Protein AF-Q2LXK0-F1 (afdb_monomer)

Secondary structure (DSSP, 8-state):
---SEEEEE-HHHHH--SHHHHHHHHHHHHHHHHHHHHHT-EEEEESS--TTTHHHHHTSTTEEEEE--HHHHHHHHHH-HHHHHHHHHHHHHHTT--TTSHHHHHHHHHHHHHHHHHHHS--------

Sequence (129 aa):
MGADLMELQTGTYCNATEKDEIDREIQRIYDAAFRAMKTGIKLSARHGLNYKNVIPVLFARCLEEVHIGRSIFSRAVDVGLPQAVDEMLEAFVLTGWSEGSAALKGISWFENWLWQFQQSMPVLLPQRN

pLDDT: mean 83.89, std 16.58, range [39.25, 98.0]

Radius of gyration: 17.77 Å; Cα contacts (8 Å, |Δi|>4): 136; chains: 1; bounding box: 45×41×56 Å

InterPro domains:
  IPR004569 Pyridoxal phosphate (active vitamin B6) biosynthesis PdxJ [PF03740] (1-91)
  IPR004569 Pyridoxal phosphate (active vitamin B6) biosynthesis PdxJ [PTHR30456] (2-91)
  IPR013785 Aldolase-type TIM barrel [G3DSA:3.20.20.70] (1-95)
  IPR036130 Pyridoxine 5'-phosphate synthase [SSF63892] (1-92)

Solvent-accessible surface area (backbone atoms only — not comparable to full-atom values): 7424 Å² total; per-residue (Å²): 138,89,66,71,62,48,79,43,83,33,46,67,45,58,68,43,82,50,68,73,52,34,54,50,38,52,49,52,51,42,53,51,21,58,52,30,56,78,71,71,32,34,27,31,38,38,48,72,50,35,94,87,64,38,64,75,61,70,70,31,53,55,58,50,40,71,60,69,54,70,45,43,58,60,43,17,75,80,64,34,61,69,55,27,50,52,62,48,45,51,55,40,48,76,70,70,54,52,74,87,39,61,51,43,49,54,45,59,53,47,52,54,46,50,53,51,49,60,72,68,52,79,81,88,64,84,83,77,129

Foldseek 3Di:
DDAQEDEDECAQLLPDDDPVSVVVSLVVLQVVLVVCVVVNRAYEYDDNDELPRCLSNLPRHRYQYYDDDPRLVVVCVPVHNVVSVVSSVVSNVVNPNDCPGNHNVVVVVVVVVVVVVVVPDDPPDDPDD

Mean predicted aligned error: 8.4 Å

Structure (mmCIF, N/CA/C/O backbone):
data_AF-Q2LXK0-F1
#
_entry.id   AF-Q2LXK0-F1
#
loop_
_atom_site.group_PDB
_atom_site.id
_atom_site.type_symbol
_atom_site.label_atom_id
_atom_site.label_alt_id
_atom_site.label_comp_id
_atom_site.label_asym_id
_atom_site.label_entity_id
_atom_site.label_seq_id
_atom_site.pdbx_PDB_ins_code
_atom_site.Cartn_x
_atom_site.Cartn_y
_atom_site.Cartn_z
_atom_site.occupancy
_atom_site.B_iso_or_equiv
_atom_site.auth_seq_id
_atom_site.auth_comp_id
_atom_site.auth_asym_id
_atom_site.auth_atom_id
_a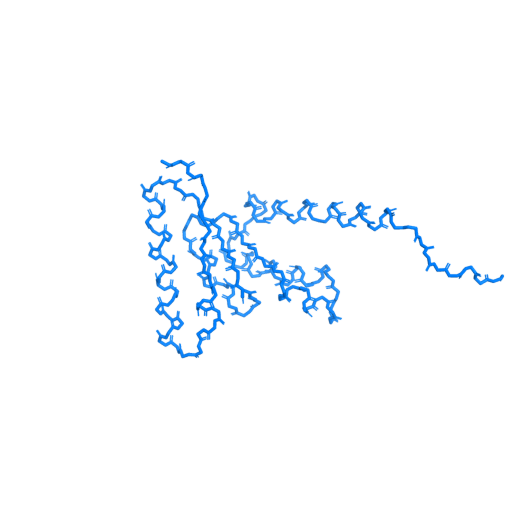tom_site.pdbx_PDB_model_num
ATOM 1 N N . MET A 1 1 ? 1.643 9.223 26.733 1.00 43.75 1 MET A N 1
ATOM 2 C CA . MET A 1 1 ? 2.382 9.224 25.453 1.00 43.75 1 MET A CA 1
ATOM 3 C C . MET A 1 1 ? 1.386 9.602 24.368 1.00 43.75 1 MET A C 1
ATOM 5 O O . MET A 1 1 ? 0.339 8.971 24.328 1.00 43.75 1 MET A O 1
ATOM 9 N N . GLY A 1 2 ? 1.649 10.663 23.599 1.00 51.78 2 GLY A N 1
ATOM 10 C CA . GLY A 1 2 ? 0.760 11.197 22.558 1.00 51.78 2 GLY A CA 1
ATOM 11 C C . GLY A 1 2 ? 1.454 11.147 21.203 1.00 51.78 2 GLY A C 1
ATOM 12 O O . GLY A 1 2 ? 2.100 12.111 20.816 1.00 51.78 2 GLY A O 1
ATOM 13 N N . ALA A 1 3 ? 1.402 9.988 20.550 1.00 62.19 3 ALA A N 1
ATOM 14 C CA . ALA A 1 3 ? 1.855 9.847 19.174 1.00 62.19 3 ALA A CA 1
ATOM 15 C C . ALA A 1 3 ? 0.639 10.000 18.259 1.00 62.19 3 ALA A C 1
ATOM 17 O O . ALA A 1 3 ? -0.325 9.246 18.395 1.00 62.19 3 ALA A O 1
ATOM 18 N N . ASP A 1 4 ? 0.695 10.963 17.344 1.00 80.38 4 ASP A N 1
ATOM 19 C CA . ASP A 1 4 ? -0.390 11.228 16.392 1.00 80.38 4 ASP A CA 1
ATOM 20 C C . ASP A 1 4 ? -0.428 10.197 15.249 1.00 80.38 4 ASP A C 1
ATOM 22 O O . ASP A 1 4 ? -1.446 10.063 14.568 1.00 80.38 4 ASP A O 1
ATOM 26 N N . LEU A 1 5 ? 0.668 9.448 15.062 1.00 85.44 5 LEU A N 1
ATOM 27 C CA . LEU A 1 5 ? 0.872 8.458 14.006 1.00 85.44 5 LEU A CA 1
ATOM 28 C C . LEU A 1 5 ? 1.621 7.226 14.547 1.00 85.44 5 LEU A C 1
ATOM 30 O O . LEU A 1 5 ? 2.616 7.364 15.261 1.00 85.44 5 LEU A O 1
ATOM 34 N N . MET A 1 6 ? 1.178 6.025 14.176 1.00 89.69 6 MET A N 1
ATOM 35 C CA . MET A 1 6 ? 1.854 4.754 14.463 1.00 89.69 6 MET A CA 1
ATOM 36 C C . MET A 1 6 ? 2.140 3.991 13.162 1.00 89.69 6 MET A C 1
ATOM 38 O O . MET A 1 6 ? 1.259 3.836 12.323 1.00 89.69 6 MET A O 1
ATOM 42 N N . GLU A 1 7 ? 3.355 3.462 13.010 1.00 91.25 7 GLU A N 1
ATOM 43 C CA . GLU A 1 7 ? 3.740 2.689 11.821 1.00 91.25 7 GLU A CA 1
ATOM 44 C C . GLU A 1 7 ? 3.434 1.189 12.001 1.00 91.25 7 GLU A C 1
ATOM 46 O O . GLU A 1 7 ? 3.855 0.547 12.967 1.00 91.25 7 GLU A O 1
ATOM 51 N N . LEU A 1 8 ? 2.697 0.618 11.050 1.00 92.00 8 LEU A N 1
ATOM 52 C CA . LEU A 1 8 ? 2.421 -0.805 10.925 1.00 92.00 8 LEU A CA 1
ATOM 53 C C . LEU A 1 8 ? 3.604 -1.516 10.263 1.00 92.00 8 LEU A C 1
ATOM 55 O O . LEU A 1 8 ? 3.975 -1.230 9.121 1.00 92.00 8 LEU A O 1
ATOM 59 N N . GLN A 1 9 ? 4.140 -2.519 10.957 1.00 92.56 9 GLN A N 1
ATOM 60 C CA . GLN A 1 9 ? 5.165 -3.400 10.410 1.00 92.56 9 GLN A CA 1
ATOM 61 C C . GLN A 1 9 ? 4.533 -4.440 9.471 1.00 92.56 9 GLN A C 1
ATOM 63 O O . GLN A 1 9 ? 3.818 -5.341 9.930 1.00 92.56 9 GLN A O 1
ATOM 68 N N . THR A 1 10 ? 4.816 -4.332 8.167 1.00 94.50 10 THR A N 1
ATOM 69 C CA . THR A 1 10 ? 4.296 -5.256 7.136 1.00 94.50 10 THR A CA 1
ATOM 70 C C . THR A 1 10 ? 5.325 -6.285 6.657 1.00 94.50 10 THR A C 1
ATOM 72 O O . THR A 1 10 ? 5.014 -7.110 5.805 1.00 94.50 10 THR A O 1
ATOM 75 N N . GLY A 1 11 ? 6.524 -6.321 7.251 1.00 93.31 11 GLY A N 1
ATOM 76 C CA . GLY A 1 11 ? 7.580 -7.267 6.870 1.00 93.31 11 GLY A CA 1
ATOM 77 C C . GLY A 1 11 ? 7.178 -8.745 6.975 1.00 93.31 11 GLY A C 1
ATOM 78 O O . GLY A 1 11 ? 7.427 -9.499 6.040 1.00 93.31 11 GLY A O 1
ATOM 79 N N . THR A 1 12 ? 6.521 -9.158 8.066 1.00 94.75 12 THR A N 1
ATOM 80 C CA . THR A 1 12 ? 6.045 -10.546 8.237 1.00 94.75 12 THR A CA 1
ATOM 81 C C . THR A 1 12 ? 5.012 -10.910 7.173 1.00 94.75 12 THR A C 1
ATOM 83 O O . THR A 1 12 ? 5.174 -11.915 6.494 1.00 94.75 12 THR A O 1
ATOM 86 N N . TYR A 1 13 ? 4.028 -10.033 6.945 1.00 97.19 13 TYR A N 1
ATOM 87 C CA . TYR A 1 13 ? 3.067 -10.159 5.846 1.00 97.19 13 TYR A CA 1
ATOM 88 C C . TYR A 1 13 ? 3.760 -10.317 4.483 1.00 97.19 13 TYR A C 1
ATOM 90 O O . TYR A 1 13 ? 3.414 -11.200 3.708 1.00 97.19 13 TYR A O 1
ATOM 98 N N . CYS A 1 14 ? 4.768 -9.492 4.193 1.00 95.88 14 CYS A N 1
ATOM 99 C CA . CYS A 1 14 ? 5.446 -9.508 2.897 1.00 95.88 14 CYS A CA 1
ATOM 100 C C . CYS A 1 14 ? 6.346 -10.732 2.680 1.00 95.88 14 CYS A C 1
ATOM 102 O O . CYS A 1 14 ? 6.665 -11.037 1.533 1.00 95.88 14 CYS A O 1
ATOM 104 N N . ASN A 1 15 ? 6.772 -11.395 3.758 1.00 95.81 15 ASN A N 1
ATOM 105 C CA . ASN A 1 15 ? 7.598 -12.601 3.710 1.00 95.81 15 ASN A CA 1
ATOM 106 C C . ASN A 1 15 ? 6.773 -13.895 3.791 1.00 95.81 15 ASN A C 1
ATOM 108 O O . ASN A 1 15 ? 7.326 -14.967 3.549 1.00 95.81 15 ASN A O 1
ATOM 112 N N . ALA A 1 16 ? 5.487 -13.805 4.140 1.00 96.31 16 ALA A N 1
ATOM 113 C CA . ALA A 1 16 ? 4.591 -14.950 4.195 1.00 96.31 16 ALA A CA 1
ATOM 114 C C . ALA A 1 16 ? 4.411 -15.553 2.794 1.00 96.31 16 ALA A C 1
ATOM 116 O O . ALA A 1 16 ? 4.223 -14.838 1.807 1.00 96.31 16 ALA A O 1
ATOM 117 N N . THR A 1 17 ? 4.477 -16.880 2.713 1.00 94.44 17 THR A N 1
ATOM 118 C CA . THR A 1 17 ? 4.381 -17.621 1.439 1.00 94.44 17 THR A CA 1
ATOM 119 C C . THR A 1 17 ? 3.151 -18.514 1.382 1.00 94.44 17 THR A C 1
ATOM 121 O O . THR A 1 17 ? 2.567 -18.690 0.314 1.00 94.44 17 THR A O 1
ATOM 124 N N . GLU A 1 18 ? 2.712 -19.016 2.535 1.00 97.19 18 GLU A N 1
ATOM 125 C CA . GLU A 1 18 ? 1.526 -19.852 2.656 1.00 97.19 18 GLU A CA 1
ATOM 126 C C . GLU A 1 18 ? 0.266 -18.999 2.805 1.00 97.19 18 GLU A C 1
ATOM 128 O O . GLU A 1 18 ? 0.237 -18.026 3.564 1.00 97.19 18 GLU A O 1
ATOM 133 N N . LYS A 1 19 ? -0.815 -19.395 2.125 1.00 96.06 19 LYS A N 1
ATOM 134 C CA . LYS A 1 19 ? -2.082 -18.646 2.122 1.00 96.06 19 LYS A CA 1
ATOM 135 C C . LYS A 1 19 ? -2.601 -18.367 3.539 1.00 96.06 19 LYS A C 1
ATOM 137 O O . LYS A 1 19 ? -2.985 -17.242 3.841 1.00 96.06 19 LYS A O 1
ATOM 142 N N . ASP A 1 20 ? -2.561 -19.363 4.418 1.00 97.50 20 ASP A N 1
ATOM 143 C CA . ASP A 1 20 ? -3.047 -19.225 5.796 1.00 97.50 20 ASP A CA 1
ATOM 144 C C . ASP A 1 20 ? -2.176 -18.284 6.644 1.00 97.50 20 ASP A C 1
ATOM 146 O O . ASP A 1 20 ? -2.634 -17.703 7.627 1.00 97.50 20 ASP A O 1
ATOM 150 N N . GLU A 1 21 ? -0.893 -18.136 6.313 1.00 97.19 21 GLU A N 1
ATOM 151 C CA . GLU A 1 21 ? -0.009 -17.164 6.958 1.00 97.19 21 GLU A CA 1
ATOM 152 C C . GLU A 1 21 ? -0.297 -15.747 6.454 1.00 97.19 21 GLU A C 1
ATOM 154 O O . GLU A 1 21 ? -0.448 -14.832 7.263 1.00 97.19 21 GLU A O 1
ATOM 159 N N . ILE A 1 22 ? -0.470 -15.592 5.139 1.00 97.62 22 ILE A N 1
ATOM 160 C CA . ILE A 1 22 ? -0.851 -14.328 4.500 1.00 97.62 22 ILE A CA 1
ATOM 161 C C . ILE A 1 22 ? -2.170 -13.809 5.088 1.00 97.62 22 ILE A C 1
ATOM 163 O O . ILE A 1 22 ? -2.226 -12.671 5.555 1.00 97.62 22 ILE A O 1
ATOM 167 N N . ASP A 1 23 ? -3.207 -14.650 5.134 1.00 97.50 23 ASP A N 1
ATOM 168 C CA . ASP A 1 23 ? -4.531 -14.276 5.643 1.00 97.50 23 ASP A CA 1
ATOM 169 C C . ASP A 1 23 ? -4.473 -13.868 7.127 1.00 97.50 23 ASP A C 1
ATOM 171 O O . ASP A 1 23 ? -5.090 -12.879 7.535 1.00 97.50 23 ASP A O 1
ATOM 175 N N . ARG A 1 24 ? -3.680 -14.579 7.943 1.00 98.00 24 ARG A N 1
ATOM 176 C CA . ARG A 1 24 ? -3.470 -14.230 9.359 1.00 98.00 24 ARG A CA 1
ATOM 177 C C . ARG A 1 24 ? -2.774 -12.885 9.528 1.00 98.00 24 ARG A C 1
ATOM 179 O O . ARG A 1 24 ? -3.175 -12.098 10.386 1.00 98.00 24 ARG A O 1
ATOM 186 N N . GLU A 1 25 ? -1.759 -12.600 8.723 1.00 97.94 25 GLU A N 1
ATOM 187 C CA . GLU A 1 25 ? -1.035 -11.332 8.803 1.00 97.94 25 GLU A CA 1
ATOM 188 C C . GLU A 1 25 ? -1.867 -10.144 8.304 1.00 97.94 25 GLU A C 1
ATOM 190 O O . GLU A 1 25 ? -1.825 -9.073 8.915 1.00 97.94 25 GLU A O 1
ATOM 195 N N . ILE A 1 26 ? -2.687 -10.334 7.264 1.00 97.62 26 ILE A N 1
ATOM 196 C CA . ILE A 1 26 ? -3.676 -9.333 6.837 1.00 97.62 26 ILE A CA 1
ATOM 197 C C . ILE A 1 26 ? -4.662 -9.057 7.977 1.00 97.62 26 ILE A C 1
ATOM 199 O O . ILE A 1 26 ? -4.895 -7.897 8.324 1.00 97.62 26 ILE A O 1
ATOM 203 N N . GLN A 1 27 ? -5.191 -10.103 8.620 1.00 97.81 27 GLN A N 1
ATOM 204 C CA . GLN A 1 27 ? -6.109 -9.925 9.743 1.00 97.81 27 GLN A CA 1
ATOM 205 C C . GLN A 1 27 ? -5.440 -9.185 10.910 1.00 97.81 27 GLN A C 1
ATOM 207 O O . GLN A 1 27 ? -6.038 -8.277 11.484 1.00 97.81 27 GLN A O 1
ATOM 212 N N . ARG A 1 28 ? -4.172 -9.488 11.221 1.00 97.31 28 ARG A N 1
ATOM 213 C CA . ARG A 1 28 ? -3.394 -8.765 12.242 1.00 97.31 28 ARG A CA 1
ATOM 214 C C . ARG A 1 28 ? -3.276 -7.272 11.921 1.00 97.31 28 ARG A C 1
ATOM 216 O O . ARG A 1 28 ? -3.403 -6.441 12.823 1.00 97.31 28 ARG A O 1
ATOM 223 N N . ILE A 1 29 ? -3.027 -6.928 10.657 1.00 96.62 29 ILE A N 1
ATOM 224 C CA . ILE A 1 29 ? -2.975 -5.540 10.175 1.00 96.62 29 ILE A CA 1
ATOM 225 C C . ILE A 1 29 ? -4.333 -4.852 10.373 1.00 96.62 29 ILE A C 1
ATOM 227 O O . ILE A 1 29 ? -4.390 -3.746 10.916 1.00 96.62 29 ILE A O 1
ATOM 231 N N . TYR A 1 30 ? -5.433 -5.511 10.007 1.00 96.94 30 TYR A N 1
ATOM 232 C CA . TYR A 1 30 ? -6.782 -4.964 10.170 1.00 96.94 30 TYR A CA 1
ATOM 233 C C . TYR A 1 30 ? -7.204 -4.820 11.632 1.00 96.94 30 TYR A C 1
ATOM 235 O O . TYR A 1 30 ? -7.818 -3.817 11.999 1.00 96.94 30 TYR A O 1
ATOM 243 N N . ASP A 1 31 ? -6.823 -5.757 12.494 1.00 95.50 31 ASP A N 1
ATOM 244 C CA . ASP A 1 31 ? -7.080 -5.671 13.930 1.00 95.50 31 ASP A CA 1
ATOM 245 C C . ASP A 1 31 ? -6.319 -4.499 14.562 1.00 95.50 31 ASP A C 1
ATOM 247 O O . ASP A 1 31 ? -6.862 -3.788 15.414 1.00 95.50 31 ASP A O 1
ATOM 251 N N . ALA A 1 32 ? -5.074 -4.261 14.136 1.00 93.44 32 ALA A N 1
ATOM 252 C CA . ALA A 1 32 ? -4.298 -3.098 14.561 1.00 93.44 32 ALA A CA 1
ATOM 253 C C . ALA A 1 32 ? -4.960 -1.787 14.104 1.00 93.44 32 ALA A C 1
ATOM 255 O O . ALA A 1 32 ? -5.153 -0.882 14.919 1.00 93.44 32 ALA A O 1
ATOM 256 N N . ALA A 1 33 ? -5.400 -1.727 12.845 1.00 93.62 33 ALA A N 1
ATOM 257 C CA . ALA A 1 33 ? -6.167 -0.612 12.291 1.00 93.62 33 ALA A CA 1
ATOM 258 C C . ALA A 1 33 ? -7.456 -0.320 13.063 1.00 93.62 33 ALA A C 1
ATOM 260 O O . ALA A 1 33 ? -7.741 0.822 13.432 1.00 93.62 33 ALA A O 1
ATOM 261 N N . PHE A 1 34 ? -8.215 -1.362 13.389 1.00 93.62 34 PHE A N 1
ATOM 262 C CA . PHE A 1 34 ? -9.443 -1.224 14.159 1.00 93.62 34 PHE A CA 1
ATOM 263 C C . PHE A 1 34 ? -9.194 -0.711 15.584 1.00 93.62 34 PHE A C 1
ATOM 265 O O . PHE A 1 34 ? -9.990 0.065 16.116 1.00 93.62 34 PHE A O 1
ATOM 272 N N . ARG A 1 35 ? -8.085 -1.112 16.216 1.00 92.25 35 ARG A N 1
ATOM 273 C CA . ARG A 1 35 ? -7.698 -0.601 17.539 1.00 92.25 35 ARG A CA 1
ATOM 274 C C . ARG A 1 35 ? -7.292 0.872 17.478 1.00 92.25 35 ARG A C 1
ATOM 276 O O . ARG A 1 35 ? -7.756 1.636 18.319 1.00 92.25 35 ARG A O 1
ATOM 283 N N . ALA A 1 36 ? -6.506 1.269 16.476 1.00 91.12 36 ALA A N 1
ATOM 284 C CA . ALA A 1 36 ? -6.069 2.655 16.288 1.00 91.12 36 ALA A CA 1
ATOM 285 C C . ALA A 1 36 ? -7.246 3.618 16.061 1.00 91.12 36 ALA A C 1
ATOM 287 O O . ALA A 1 36 ? -7.280 4.715 16.618 1.00 91.12 36 ALA A O 1
ATOM 288 N N . MET A 1 37 ? -8.279 3.163 15.344 1.00 88.94 37 MET A N 1
ATOM 289 C CA . MET A 1 37 ? -9.519 3.921 15.163 1.00 88.94 37 MET A CA 1
ATOM 290 C C . MET A 1 37 ? -10.171 4.318 16.493 1.00 88.94 37 MET A C 1
ATOM 292 O O . MET A 1 37 ? -10.647 5.441 16.635 1.00 88.94 37 MET A O 1
ATOM 296 N N . LYS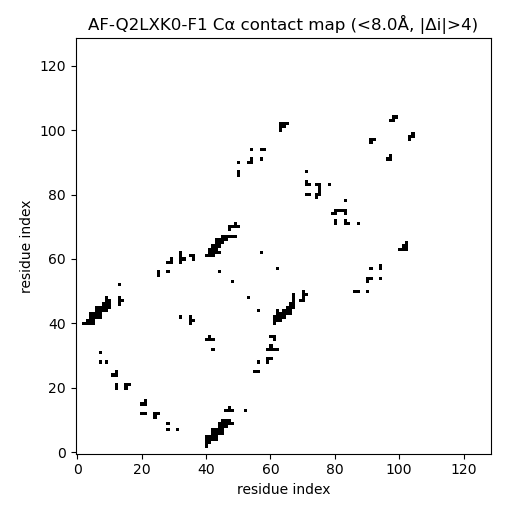 A 1 38 ? -10.182 3.419 17.485 1.00 88.38 38 LYS A N 1
ATOM 297 C CA . LYS A 1 38 ? -10.795 3.688 18.797 1.00 88.38 38 LYS A CA 1
ATOM 298 C C . LYS A 1 38 ? -10.023 4.717 19.617 1.00 88.38 38 LYS A C 1
ATOM 300 O O . LYS A 1 38 ? -10.59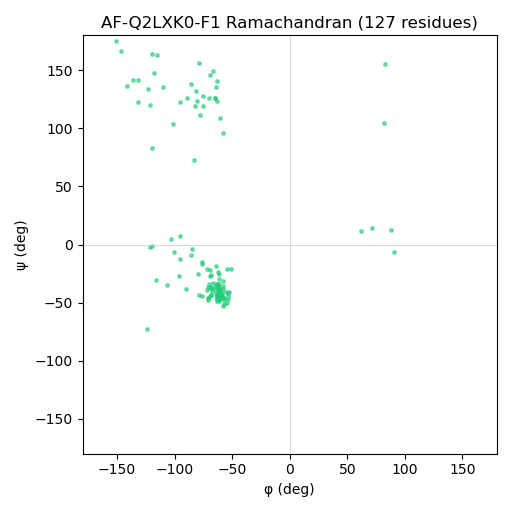3 5.308 20.528 1.00 88.38 38 LYS A O 1
ATOM 305 N N . THR A 1 39 ? -8.741 4.906 19.321 1.00 88.06 39 THR A N 1
ATOM 306 C CA . THR A 1 39 ? -7.868 5.846 20.030 1.00 88.06 39 THR A CA 1
ATOM 307 C C . THR A 1 39 ? -7.668 7.153 19.268 1.00 88.06 39 THR A C 1
ATOM 309 O O . THR A 1 39 ? -7.047 8.062 19.806 1.00 88.06 39 THR A O 1
ATOM 312 N N . GLY A 1 40 ? -8.164 7.253 18.028 1.00 86.88 40 GLY A N 1
ATOM 313 C CA . GLY A 1 40 ? -7.930 8.399 17.146 1.00 86.88 40 GLY A CA 1
ATOM 314 C C . GLY A 1 40 ? -6.497 8.490 16.610 1.00 86.88 40 GLY A C 1
ATOM 315 O O . GLY A 1 40 ? -6.112 9.535 16.095 1.00 86.88 40 GLY A O 1
ATOM 316 N N . ILE A 1 41 ? -5.708 7.417 16.733 1.00 90.69 41 ILE A N 1
ATOM 317 C CA . ILE A 1 41 ? -4.326 7.378 16.242 1.00 90.69 41 ILE A CA 1
ATOM 318 C C . ILE A 1 41 ? -4.355 7.086 14.743 1.00 90.69 41 ILE A C 1
ATOM 320 O O . ILE A 1 41 ? -5.034 6.157 14.298 1.00 90.69 41 ILE A O 1
ATOM 324 N N . LYS A 1 42 ? -3.603 7.867 13.967 1.00 90.19 42 LYS A N 1
ATOM 325 C CA . LYS A 1 42 ? -3.406 7.612 12.539 1.00 90.19 42 LYS A CA 1
ATOM 326 C C . LYS A 1 42 ? -2.384 6.505 12.338 1.00 90.19 42 LYS A C 1
ATOM 328 O O . LYS A 1 42 ? -1.511 6.295 13.181 1.00 90.19 42 LYS A O 1
ATOM 333 N N . LEU A 1 43 ? -2.447 5.829 11.200 1.00 92.62 43 LEU A N 1
ATOM 334 C CA . LEU A 1 43 ? -1.511 4.768 10.863 1.00 92.62 43 LEU A CA 1
ATOM 335 C C . LEU A 1 43 ? -0.706 5.085 9.614 1.00 92.62 43 LEU A C 1
ATOM 337 O O . LEU A 1 43 ? -1.205 5.690 8.669 1.00 92.62 43 LEU A O 1
ATOM 341 N N . SER A 1 44 ? 0.529 4.606 9.598 1.00 93.69 44 SER A N 1
ATOM 342 C CA . SER A 1 44 ? 1.321 4.450 8.383 1.00 93.69 44 SER A CA 1
ATOM 343 C C . SER A 1 44 ? 1.696 2.981 8.180 1.00 93.69 44 SER A C 1
ATOM 345 O O . SER A 1 44 ? 1.576 2.181 9.105 1.00 93.69 44 SER A O 1
ATOM 347 N N . ALA A 1 45 ? 2.124 2.585 6.982 1.00 93.88 45 ALA A N 1
ATOM 348 C CA . ALA A 1 45 ? 2.600 1.228 6.700 1.00 93.88 45 ALA A CA 1
ATOM 349 C C . ALA A 1 45 ? 3.933 1.245 5.947 1.00 93.88 45 ALA A C 1
ATOM 351 O O . ALA A 1 45 ? 4.148 2.063 5.053 1.00 93.88 45 ALA A O 1
ATOM 352 N N . ARG A 1 46 ? 4.831 0.314 6.285 1.00 91.81 46 ARG A N 1
ATOM 353 C CA . ARG A 1 46 ? 6.170 0.197 5.683 1.00 91.81 46 ARG A CA 1
ATOM 354 C C . ARG A 1 46 ? 6.613 -1.268 5.614 1.00 91.81 46 ARG A C 1
ATOM 356 O O . ARG A 1 46 ? 6.068 -2.122 6.308 1.00 91.81 46 ARG A O 1
ATOM 363 N N . HIS A 1 47 ? 7.674 -1.501 4.839 1.00 89.62 47 HIS A N 1
ATOM 364 C CA . HIS A 1 47 ? 8.518 -2.703 4.763 1.00 89.62 47 HIS A CA 1
ATOM 365 C C . HIS A 1 47 ? 7.973 -3.838 3.894 1.00 89.62 47 HIS A C 1
ATOM 367 O O . HIS A 1 47 ? 7.148 -4.626 4.325 1.00 89.62 47 HIS A O 1
ATOM 373 N N . GLY A 1 48 ? 8.553 -3.989 2.698 1.00 91.56 48 GLY A N 1
ATOM 374 C CA . GLY A 1 48 ? 8.348 -5.161 1.834 1.00 91.56 48 GLY A CA 1
ATOM 375 C C . GLY A 1 48 ? 7.187 -5.049 0.841 1.00 91.56 48 GLY A C 1
ATOM 376 O O . GLY A 1 48 ? 7.058 -5.910 -0.032 1.00 91.56 48 GLY A O 1
ATOM 377 N N . LEU A 1 49 ? 6.391 -3.978 0.925 1.00 96.62 49 LEU A N 1
ATOM 378 C CA . LEU A 1 49 ? 5.279 -3.740 0.007 1.00 96.62 49 LEU A CA 1
ATOM 379 C C . LEU A 1 49 ? 5.761 -3.548 -1.436 1.00 96.62 49 LEU A C 1
ATOM 381 O O . LEU A 1 49 ? 6.797 -2.933 -1.713 1.00 96.62 49 LEU A O 1
ATOM 385 N N . ASN A 1 50 ? 4.997 -4.102 -2.365 1.00 96.75 50 ASN A N 1
ATOM 386 C CA . ASN A 1 50 ? 5.250 -4.093 -3.794 1.00 96.75 50 ASN A CA 1
ATOM 387 C C . ASN A 1 50 ? 3.928 -4.147 -4.575 1.00 96.75 50 ASN A C 1
ATOM 389 O O . ASN A 1 50 ? 2.853 -4.323 -4.004 1.00 96.75 50 ASN A O 1
ATOM 393 N N . TYR A 1 51 ? 4.032 -4.044 -5.899 1.00 96.06 51 TYR A N 1
ATOM 394 C CA . TYR A 1 51 ? 2.904 -4.001 -6.835 1.00 96.06 51 TYR A CA 1
ATOM 395 C C . TYR A 1 51 ? 1.921 -5.179 -6.717 1.00 96.06 51 TYR A C 1
ATOM 397 O O . TYR A 1 51 ? 0.781 -5.061 -7.146 1.00 96.06 51 TYR A O 1
ATOM 405 N N . LYS A 1 52 ? 2.331 -6.319 -6.144 1.00 95.62 52 LYS A N 1
ATOM 406 C CA . LYS A 1 52 ? 1.490 -7.519 -6.018 1.00 95.62 52 LYS A CA 1
ATOM 407 C C . LYS A 1 52 ? 0.794 -7.641 -4.666 1.00 95.62 52 LYS A C 1
ATOM 409 O O . LYS A 1 52 ? -0.239 -8.293 -4.584 1.00 95.62 52 LYS A O 1
ATOM 414 N N . ASN A 1 53 ? 1.364 -7.070 -3.606 1.00 96.38 53 ASN A N 1
ATOM 415 C CA . ASN A 1 53 ? 0.903 -7.302 -2.233 1.00 96.38 53 ASN A CA 1
ATOM 416 C C . ASN A 1 53 ? 0.439 -6.030 -1.508 1.00 96.38 53 ASN A C 1
ATOM 418 O O . ASN A 1 53 ? 0.006 -6.117 -0.361 1.00 96.38 53 ASN A O 1
ATOM 422 N N . VAL A 1 54 ? 0.511 -4.859 -2.146 1.00 96.50 54 VAL A N 1
ATOM 423 C CA . VAL A 1 54 ? 0.116 -3.592 -1.516 1.00 96.50 54 VAL A CA 1
ATOM 424 C C . VAL A 1 54 ? -1.396 -3.499 -1.286 1.00 96.50 54 VAL A C 1
ATOM 426 O O . VAL A 1 54 ? -1.820 -3.014 -0.242 1.00 96.50 54 VAL A O 1
ATOM 429 N N . ILE A 1 55 ? -2.207 -4.028 -2.209 1.00 96.06 55 ILE A N 1
ATOM 430 C CA . ILE A 1 55 ? -3.665 -3.826 -2.243 1.00 96.06 55 ILE A CA 1
ATOM 431 C C . ILE A 1 55 ? -4.364 -4.197 -0.922 1.00 96.06 55 ILE A C 1
ATOM 433 O O . ILE A 1 55 ? -5.095 -3.353 -0.405 1.00 96.06 55 ILE A O 1
ATOM 437 N N . PRO A 1 56 ? -4.141 -5.379 -0.308 1.00 96.19 56 PRO A N 1
ATOM 438 C CA . PRO A 1 56 ? -4.789 -5.710 0.963 1.00 96.19 56 PRO A CA 1
ATOM 439 C C . PRO A 1 56 ? -4.491 -4.705 2.079 1.00 96.19 56 PRO A C 1
ATOM 441 O O . PRO A 1 56 ? -5.370 -4.398 2.883 1.00 96.19 56 PRO A O 1
ATOM 444 N N . VAL A 1 57 ? -3.279 -4.148 2.119 1.00 96.19 57 VAL A N 1
ATOM 445 C CA . VAL A 1 57 ? -2.872 -3.189 3.156 1.00 96.19 57 VAL A CA 1
ATOM 446 C C . VAL A 1 57 ? -3.593 -1.852 2.990 1.00 96.19 57 VAL A C 1
ATOM 448 O O . VAL A 1 57 ? -3.963 -1.244 3.990 1.00 96.19 57 VAL A O 1
ATOM 451 N N . LEU A 1 58 ? -3.877 -1.430 1.754 1.00 94.88 58 LEU A N 1
ATOM 452 C CA . LEU A 1 58 ? -4.571 -0.168 1.460 1.00 94.88 58 LEU A CA 1
ATOM 453 C C . LEU A 1 58 ? -6.011 -0.111 1.986 1.00 94.88 58 LEU A C 1
ATOM 455 O O . LEU A 1 58 ? -6.552 0.981 2.149 1.00 94.88 58 LEU A O 1
ATOM 459 N N . PHE A 1 59 ? -6.615 -1.262 2.291 1.00 94.69 59 PHE A N 1
ATOM 460 C CA . PHE A 1 59 ? -7.941 -1.347 2.912 1.00 94.69 59 PHE A CA 1
ATOM 461 C C . PHE A 1 59 ? -7.920 -1.228 4.446 1.00 94.69 59 PHE A C 1
ATOM 463 O O . PHE A 1 59 ? -8.980 -1.205 5.079 1.00 94.69 59 PHE A O 1
ATOM 470 N N . ALA A 1 60 ? -6.741 -1.146 5.073 1.00 93.38 60 ALA A N 1
ATOM 471 C CA . ALA A 1 60 ? -6.635 -0.939 6.512 1.00 93.38 60 ALA A CA 1
ATOM 472 C C . ALA A 1 60 ? -7.194 0.442 6.904 1.00 93.38 60 ALA A C 1
ATOM 474 O O . ALA A 1 60 ? -6.788 1.480 6.383 1.00 93.38 60 ALA A O 1
ATOM 475 N N . ARG A 1 61 ? -8.141 0.472 7.848 1.00 87.81 61 ARG A N 1
ATOM 476 C CA . ARG A 1 61 ? -8.779 1.724 8.292 1.00 87.81 61 ARG A CA 1
ATOM 477 C C . ARG A 1 61 ? -7.772 2.627 9.019 1.00 87.81 61 ARG A C 1
ATOM 479 O O . ARG A 1 61 ? -6.876 2.134 9.694 1.00 87.81 61 ARG A O 1
ATOM 486 N N . CYS A 1 62 ? -7.960 3.945 8.925 1.00 88.88 62 CYS A N 1
ATOM 487 C CA . CYS A 1 62 ? -7.075 4.955 9.531 1.00 88.88 62 CYS A CA 1
ATOM 488 C C . CYS A 1 62 ? -5.625 4.941 9.008 1.00 88.88 62 CYS A C 1
ATOM 490 O O . CYS A 1 62 ? -4.769 5.593 9.604 1.00 88.88 62 CYS A O 1
ATOM 492 N N . LEU A 1 63 ? -5.345 4.216 7.920 1.00 91.94 63 LEU A N 1
ATOM 493 C CA . LEU A 1 63 ? -4.073 4.280 7.214 1.00 91.94 63 LEU A CA 1
ATOM 494 C C . LEU A 1 63 ? -4.016 5.576 6.397 1.00 91.94 63 LEU A C 1
ATOM 496 O O . LEU A 1 63 ? -4.849 5.799 5.526 1.00 91.94 63 LEU A O 1
ATOM 500 N N . GLU A 1 64 ? -3.042 6.426 6.695 1.00 90.00 64 GLU A N 1
ATOM 501 C CA . GLU A 1 64 ? -2.857 7.742 6.072 1.00 90.00 64 GLU A CA 1
ATOM 502 C C . GLU A 1 64 ? -1.673 7.749 5.100 1.00 90.00 64 GLU A C 1
ATOM 504 O O . GLU A 1 64 ? -1.712 8.416 4.067 1.00 90.00 64 GLU A O 1
ATOM 509 N N . GLU A 1 65 ? -0.619 6.992 5.416 1.00 90.12 65 GLU A N 1
ATOM 510 C CA . GLU A 1 65 ? 0.647 7.014 4.681 1.00 90.12 65 GLU A CA 1
ATOM 511 C C . GLU A 1 65 ? 1.178 5.600 4.433 1.00 90.12 65 GLU A C 1
ATOM 513 O O . GLU A 1 65 ? 1.116 4.725 5.298 1.00 90.12 65 GLU A O 1
ATOM 518 N N . VAL A 1 66 ? 1.754 5.369 3.253 1.00 92.00 66 VAL A N 1
ATOM 519 C CA . VAL A 1 66 ? 2.387 4.093 2.905 1.00 92.00 66 VAL A CA 1
ATOM 520 C C . VAL A 1 66 ? 3.762 4.358 2.309 1.00 92.00 66 VAL A C 1
ATOM 522 O O . VAL A 1 66 ? 3.908 5.066 1.318 1.00 92.00 66 VAL A O 1
ATOM 525 N N . HIS A 1 67 ? 4.788 3.773 2.917 1.00 92.19 67 HIS A N 1
ATOM 526 C CA . HIS A 1 67 ? 6.183 3.978 2.556 1.00 92.19 67 HIS A CA 1
ATOM 527 C C . HIS A 1 67 ? 6.706 2.808 1.718 1.00 92.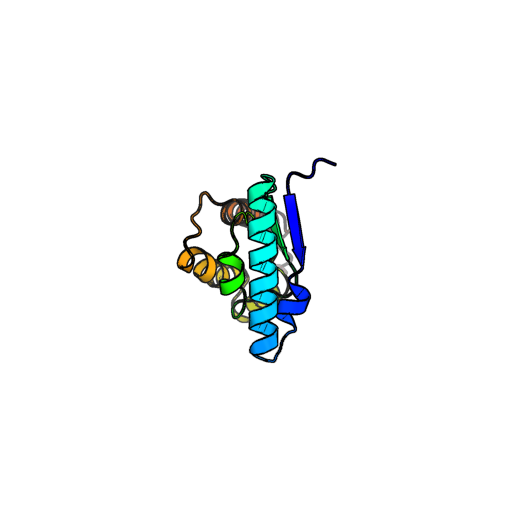19 67 HIS A C 1
ATOM 529 O O . HIS A 1 67 ? 7.031 1.736 2.242 1.00 92.19 67 HIS A O 1
ATOM 535 N N . ILE A 1 68 ? 6.831 3.036 0.408 1.00 93.94 68 ILE A N 1
ATOM 536 C CA . ILE A 1 68 ? 7.272 2.044 -0.577 1.00 93.94 68 ILE A CA 1
ATOM 537 C C . ILE A 1 68 ? 8.521 2.568 -1.289 1.00 93.94 68 ILE A C 1
ATOM 539 O O . ILE A 1 68 ? 8.490 3.624 -1.904 1.00 93.94 68 ILE A O 1
ATOM 543 N N . GLY A 1 69 ? 9.636 1.840 -1.186 1.00 91.56 69 GLY A N 1
ATOM 544 C CA . GLY A 1 69 ? 10.919 2.261 -1.766 1.00 91.56 69 GLY A CA 1
ATOM 545 C C . GLY A 1 69 ? 11.500 1.224 -2.718 1.00 91.56 69 GLY A C 1
ATOM 546 O O . GLY A 1 69 ? 11.499 1.408 -3.930 1.00 91.56 69 GLY A O 1
ATOM 547 N N . ARG A 1 70 ? 11.997 0.109 -2.166 1.00 94.31 70 ARG A N 1
ATOM 548 C CA . ARG A 1 70 ? 12.766 -0.901 -2.917 1.00 94.31 70 ARG A CA 1
ATOM 549 C C . ARG A 1 70 ? 12.047 -1.419 -4.166 1.00 94.31 70 ARG A C 1
ATOM 551 O O . ARG A 1 70 ? 12.693 -1.595 -5.189 1.00 94.31 70 ARG A O 1
ATOM 558 N N . SER A 1 71 ? 10.746 -1.679 -4.082 1.00 96.12 71 SER A N 1
ATOM 559 C CA . SER A 1 71 ? 9.962 -2.198 -5.207 1.00 96.12 71 SER A CA 1
ATOM 560 C C . SER A 1 71 ? 9.819 -1.170 -6.330 1.00 96.12 71 SER A C 1
ATOM 562 O O . SER A 1 71 ? 10.050 -1.529 -7.480 1.00 96.12 71 SER A O 1
ATOM 564 N N . ILE A 1 72 ? 9.548 0.098 -6.002 1.00 96.06 72 ILE A N 1
ATOM 565 C CA . ILE A 1 72 ? 9.488 1.191 -6.986 1.00 96.06 72 ILE A CA 1
ATOM 566 C C . ILE A 1 72 ? 10.851 1.392 -7.647 1.00 96.06 72 ILE A C 1
ATOM 568 O O . ILE A 1 72 ? 10.939 1.393 -8.869 1.00 96.06 72 ILE A O 1
ATOM 572 N N . PHE A 1 73 ? 11.933 1.480 -6.867 1.00 95.69 73 PHE A N 1
ATOM 573 C CA . PHE A 1 73 ? 13.280 1.620 -7.431 1.00 95.69 73 PHE A CA 1
ATOM 574 C C . PHE A 1 73 ? 13.676 0.433 -8.310 1.00 95.69 73 PHE A C 1
ATOM 576 O O . PHE A 1 73 ? 14.260 0.634 -9.368 1.00 95.69 73 PHE A O 1
ATOM 583 N N . SER A 1 74 ? 13.340 -0.794 -7.903 1.00 97.06 74 SER A N 1
ATOM 584 C CA . SER A 1 74 ? 13.596 -1.981 -8.720 1.00 97.06 74 SER A CA 1
ATOM 585 C C . SER A 1 74 ? 12.836 -1.926 -10.043 1.00 97.06 74 SER A C 1
ATOM 587 O O . SER A 1 74 ? 13.411 -2.257 -11.070 1.00 97.06 74 SER A O 1
ATOM 589 N N . ARG A 1 75 ? 11.568 -1.497 -10.032 1.00 96.62 75 ARG A N 1
ATOM 590 C CA . ARG A 1 75 ? 10.752 -1.356 -11.244 1.00 96.62 75 ARG A CA 1
ATOM 591 C C . ARG A 1 75 ? 11.263 -0.231 -12.144 1.00 96.62 75 ARG A C 1
ATOM 593 O O . ARG A 1 75 ? 11.292 -0.385 -13.360 1.00 96.62 75 ARG A O 1
ATOM 600 N N . ALA A 1 76 ? 11.733 0.862 -11.551 1.00 96.56 76 ALA A N 1
ATOM 601 C CA . ALA A 1 76 ? 12.263 2.016 -12.267 1.00 96.56 76 ALA A CA 1
ATOM 602 C C . ALA A 1 76 ? 13.504 1.701 -13.117 1.00 96.56 76 ALA A C 1
ATOM 604 O O . ALA A 1 76 ? 13.763 2.418 -14.078 1.00 96.56 76 ALA A O 1
ATOM 605 N N . VAL A 1 77 ? 14.255 0.640 -12.799 1.00 97.31 77 VAL A N 1
ATOM 606 C CA . VAL A 1 77 ? 15.373 0.177 -13.639 1.00 97.31 77 VAL A CA 1
ATOM 607 C C . VAL A 1 77 ? 14.883 -0.281 -15.017 1.00 97.31 77 VAL A C 1
ATOM 609 O O . VAL A 1 77 ? 15.578 -0.058 -16.004 1.00 97.31 77 VAL A O 1
ATOM 612 N N . ASP A 1 78 ? 13.682 -0.860 -15.091 1.00 96.75 78 ASP A N 1
ATOM 613 C CA . ASP A 1 78 ? 13.128 -1.407 -16.332 1.00 96.75 78 ASP A CA 1
ATOM 614 C C . ASP A 1 78 ? 12.311 -0.376 -17.123 1.00 96.75 78 ASP A C 1
ATOM 616 O O . ASP A 1 78 ? 12.352 -0.367 -18.351 1.00 96.75 78 ASP A O 1
ATOM 620 N N . VAL A 1 79 ? 11.545 0.476 -16.429 1.00 96.19 79 VAL A N 1
ATOM 621 C CA . VAL A 1 79 ? 10.544 1.367 -17.059 1.00 96.19 79 VAL A CA 1
ATOM 622 C C . VAL A 1 79 ? 10.767 2.861 -16.804 1.00 96.19 79 VAL A C 1
ATOM 624 O O . VAL A 1 79 ? 10.036 3.702 -17.316 1.00 96.19 79 VAL A O 1
ATOM 627 N N . GLY A 1 80 ? 11.786 3.216 -16.021 1.00 93.00 80 GLY A N 1
ATOM 628 C CA . GLY A 1 80 ? 11.989 4.579 -15.536 1.00 93.00 80 GLY A CA 1
ATOM 629 C C . GLY A 1 80 ? 11.156 4.902 -14.291 1.00 93.00 80 GLY A C 1
ATOM 630 O O . GLY A 1 80 ? 10.124 4.294 -14.011 1.00 93.00 80 GLY A O 1
ATOM 631 N N . LEU A 1 81 ? 11.631 5.873 -13.506 1.00 91.81 81 LEU A N 1
ATOM 632 C CA . LEU A 1 81 ? 11.016 6.240 -12.226 1.00 91.81 81 LEU A CA 1
ATOM 633 C C . LEU A 1 81 ? 9.580 6.786 -12.349 1.00 91.81 81 LEU A C 1
ATOM 635 O O . LEU A 1 81 ? 8.759 6.344 -11.549 1.00 91.81 81 LEU A O 1
ATOM 639 N N . PRO A 1 82 ? 9.240 7.666 -13.317 1.00 90.12 82 PRO A N 1
ATOM 640 C CA . PRO A 1 82 ? 7.870 8.168 -13.454 1.00 90.12 82 PRO A CA 1
ATOM 641 C C . PRO A 1 82 ? 6.856 7.037 -13.662 1.00 90.12 82 PRO A C 1
ATOM 643 O O . PRO A 1 82 ? 5.954 6.871 -12.851 1.00 90.12 82 PRO A O 1
ATOM 646 N N . GLN A 1 83 ? 7.093 6.163 -14.648 1.00 92.38 83 GLN A N 1
ATOM 647 C CA . GLN A 1 83 ? 6.197 5.038 -14.923 1.00 92.38 83 GLN A CA 1
ATOM 648 C C . GLN A 1 83 ? 6.112 4.061 -13.738 1.00 92.38 83 GLN A C 1
ATOM 650 O O . GLN A 1 83 ? 5.038 3.555 -13.429 1.00 92.38 83 GLN A O 1
ATOM 655 N N . ALA A 1 84 ? 7.222 3.800 -13.039 1.00 95.50 84 ALA A N 1
ATOM 656 C CA . ALA A 1 84 ? 7.201 2.941 -11.857 1.00 95.50 84 ALA A CA 1
ATOM 657 C C . ALA A 1 84 ? 6.319 3.511 -10.729 1.00 95.50 84 ALA A C 1
ATOM 659 O O . ALA A 1 84 ? 5.670 2.744 -10.013 1.00 95.50 84 ALA A O 1
ATOM 660 N N . VAL A 1 85 ? 6.303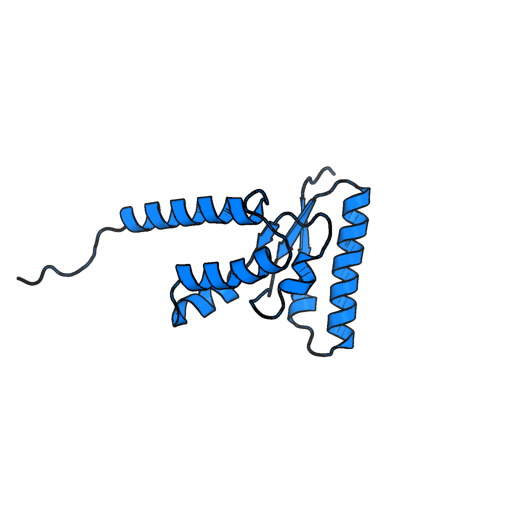 4.834 -10.552 1.00 92.69 85 VAL A N 1
ATOM 661 C CA . VAL A 1 85 ? 5.428 5.509 -9.584 1.00 92.69 85 VAL A CA 1
ATOM 662 C C . VAL A 1 85 ? 3.974 5.461 -10.054 1.00 92.69 85 VAL A C 1
ATOM 664 O O . VAL A 1 85 ? 3.123 5.060 -9.262 1.00 92.69 85 VAL A O 1
ATOM 667 N N . ASP A 1 86 ? 3.702 5.764 -11.326 1.00 91.75 86 ASP A N 1
ATOM 668 C CA . ASP A 1 86 ? 2.351 5.725 -11.906 1.00 91.75 86 ASP A CA 1
ATOM 669 C C . ASP A 1 86 ? 1.703 4.342 -11.751 1.00 91.75 86 ASP A C 1
ATOM 671 O O . ASP A 1 86 ? 0.597 4.223 -11.228 1.00 91.75 86 ASP A O 1
ATOM 675 N N . GLU A 1 87 ? 2.426 3.271 -12.087 1.00 94.62 87 GLU A N 1
ATOM 676 C CA . GLU A 1 87 ? 1.940 1.893 -11.927 1.00 94.62 87 GLU A CA 1
ATOM 677 C C . GLU A 1 87 ? 1.632 1.543 -10.458 1.00 94.62 87 GLU A C 1
ATOM 679 O O . GLU A 1 87 ? 0.719 0.769 -10.168 1.00 94.62 87 GLU A O 1
ATOM 684 N N . MET A 1 88 ? 2.390 2.089 -9.498 1.00 94.75 88 MET A N 1
ATOM 685 C CA . MET A 1 88 ? 2.094 1.885 -8.076 1.00 94.75 88 MET A CA 1
ATOM 686 C C . MET A 1 88 ? 0.839 2.663 -7.688 1.00 94.75 88 MET A C 1
ATOM 688 O O . MET A 1 88 ? 0.014 2.163 -6.925 1.00 94.75 88 MET A O 1
ATOM 692 N N . LEU A 1 89 ? 0.679 3.872 -8.221 1.00 91.69 89 LEU A N 1
ATOM 693 C CA . LEU A 1 89 ? -0.467 4.724 -7.951 1.00 91.69 89 LEU A CA 1
ATOM 694 C C . LEU A 1 89 ? -1.779 4.183 -8.484 1.00 91.69 89 LEU A C 1
ATOM 696 O O . LEU A 1 89 ? -2.802 4.350 -7.821 1.00 91.69 89 LEU A O 1
ATOM 700 N N . GLU A 1 90 ? -1.762 3.479 -9.609 1.00 91.62 90 GLU A N 1
ATOM 701 C CA . GLU A 1 90 ? -2.941 2.773 -10.103 1.00 91.62 90 GLU A CA 1
ATOM 702 C C . GLU A 1 90 ? -3.532 1.851 -9.023 1.00 91.62 90 GLU A C 1
ATOM 704 O O . GLU A 1 90 ? -4.744 1.856 -8.809 1.00 91.62 90 GLU A O 1
ATOM 709 N N . ALA A 1 91 ? -2.698 1.142 -8.250 1.00 91.94 91 ALA A N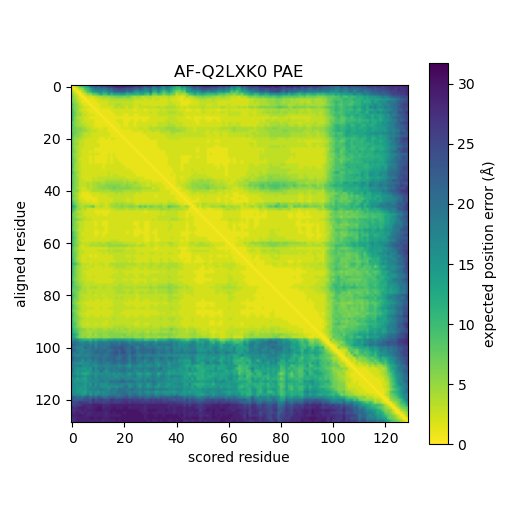 1
ATOM 710 C CA . ALA A 1 91 ? -3.174 0.307 -7.143 1.00 91.94 91 ALA A CA 1
ATOM 711 C C . ALA A 1 91 ? -3.863 1.123 -6.028 1.00 91.94 91 ALA A C 1
ATOM 713 O O . ALA A 1 91 ? -4.833 0.662 -5.422 1.00 91.94 91 ALA A O 1
ATOM 714 N N . PHE A 1 92 ? -3.402 2.348 -5.767 1.00 91.44 92 PHE A N 1
ATOM 715 C CA . PHE A 1 92 ? -4.014 3.253 -4.789 1.00 91.44 92 PHE A CA 1
ATOM 716 C C . PHE A 1 92 ? -5.357 3.779 -5.297 1.00 91.44 92 PHE A C 1
ATOM 718 O O . PHE A 1 92 ? -6.369 3.678 -4.602 1.00 91.44 92 PHE A O 1
ATOM 725 N N . VAL A 1 93 ? -5.401 4.253 -6.540 1.00 89.44 93 VAL A N 1
ATOM 726 C CA . VAL A 1 93 ? -6.632 4.751 -7.165 1.00 89.44 93 VAL A CA 1
ATOM 727 C C . VAL A 1 93 ? -7.701 3.655 -7.231 1.00 89.44 93 VAL A C 1
ATOM 729 O O . VAL A 1 93 ? -8.850 3.894 -6.857 1.00 89.44 93 VAL A O 1
ATOM 732 N N . LEU A 1 94 ? -7.329 2.425 -7.606 1.00 89.12 94 LEU A N 1
ATOM 733 C CA . LEU A 1 94 ? -8.244 1.275 -7.660 1.00 89.12 94 LEU A CA 1
ATOM 734 C C . LEU A 1 94 ? -8.854 0.909 -6.299 1.00 89.12 94 LEU A C 1
ATOM 736 O O . LEU A 1 94 ? -9.938 0.330 -6.247 1.00 89.12 94 LEU A O 1
ATOM 740 N N . THR A 1 95 ? -8.181 1.248 -5.199 1.00 87.69 95 THR A N 1
ATOM 741 C CA . THR A 1 95 ? -8.668 1.003 -3.832 1.00 87.69 95 THR A CA 1
ATOM 742 C C . THR A 1 95 ? -9.392 2.209 -3.225 1.00 87.69 95 THR A C 1
ATOM 744 O O . THR A 1 95 ? -9.778 2.173 -2.058 1.00 87.69 95 THR A O 1
ATOM 747 N N . GLY A 1 96 ? -9.639 3.259 -4.017 1.00 86.38 96 GLY A N 1
ATOM 748 C CA . GLY A 1 96 ? -10.412 4.436 -3.616 1.00 86.38 96 GLY A CA 1
ATOM 749 C C . GLY A 1 96 ? -9.596 5.548 -2.953 1.00 86.38 96 GLY A C 1
ATOM 750 O O . GLY A 1 96 ? -10.185 6.473 -2.390 1.00 86.38 96 GLY A O 1
ATOM 751 N N . TRP A 1 97 ? -8.262 5.495 -3.019 1.00 85.94 97 TRP A N 1
ATOM 752 C CA . TRP A 1 97 ? -7.415 6.608 -2.593 1.00 85.94 97 TRP A CA 1
ATOM 753 C C . TRP A 1 97 ? -7.467 7.725 -3.646 1.00 85.94 97 TRP A C 1
ATOM 755 O O . TRP A 1 97 ? -7.258 7.483 -4.832 1.00 85.94 97 TRP A O 1
ATOM 765 N N . SER A 1 98 ? -7.757 8.957 -3.221 1.00 69.94 98 SER A N 1
ATOM 766 C CA . SER A 1 98 ? -7.851 10.140 -4.094 1.00 69.94 98 SER A CA 1
ATOM 767 C C . SER A 1 98 ? -6.778 11.178 -3.763 1.00 69.94 98 SER A C 1
ATOM 769 O O . SER A 1 98 ? -6.198 11.134 -2.676 1.00 69.94 98 SER A O 1
ATOM 771 N N . GLU A 1 99 ? -6.515 12.127 -4.673 1.00 54.47 99 GLU A N 1
ATOM 772 C CA . GLU A 1 99 ? -5.458 13.161 -4.570 1.00 54.47 99 GLU A CA 1
ATOM 773 C C . GLU A 1 99 ? -5.457 13.959 -3.249 1.00 54.47 99 GLU A C 1
ATOM 775 O O . GLU A 1 99 ? -4.434 14.511 -2.848 1.00 54.47 99 GLU A O 1
ATOM 780 N N . GLY A 1 100 ? -6.580 13.988 -2.521 1.00 51.28 100 GLY A N 1
ATOM 781 C CA . GLY A 1 100 ? -6.681 14.609 -1.196 1.00 51.28 100 GLY A CA 1
ATOM 782 C C . GLY A 1 100 ? -6.062 13.805 -0.041 1.00 51.28 100 GLY A C 1
ATOM 783 O O . GLY A 1 100 ? -5.845 14.374 1.034 1.00 51.28 100 GLY A O 1
ATOM 784 N N . SER A 1 101 ? -5.774 12.516 -0.247 1.00 58.06 101 SER A N 1
ATOM 785 C CA . SER A 1 101 ? -5.117 11.629 0.723 1.00 58.06 101 SER A CA 1
ATOM 786 C C . SER A 1 101 ? -3.649 12.021 0.938 1.00 58.06 101 SER A C 1
ATOM 788 O O . SER A 1 101 ? -2.976 12.499 0.021 1.00 58.06 101 SER A O 1
ATOM 790 N N . ALA A 1 102 ? -3.128 11.845 2.157 1.00 55.00 102 ALA A N 1
ATOM 791 C CA . ALA A 1 102 ? -1.751 12.230 2.487 1.00 55.00 102 ALA A CA 1
ATOM 792 C C . ALA A 1 102 ? -0.707 11.529 1.590 1.00 55.00 102 ALA A C 1
ATOM 794 O O . ALA A 1 102 ? 0.295 12.145 1.226 1.00 55.00 102 ALA A O 1
ATOM 795 N N . ALA A 1 103 ? -0.993 10.300 1.139 1.00 54.78 103 ALA A N 1
ATOM 796 C CA . ALA A 1 103 ? -0.148 9.559 0.202 1.00 54.78 103 ALA A CA 1
ATOM 797 C C . ALA A 1 103 ? 0.063 10.275 -1.146 1.00 54.78 103 ALA A C 1
ATOM 799 O O . ALA A 1 103 ? 1.194 10.343 -1.623 1.00 54.78 103 ALA A O 1
ATOM 800 N N . LEU A 1 104 ? -0.984 10.860 -1.742 1.00 56.78 104 LEU A N 1
ATOM 801 C CA . LEU A 1 104 ? -0.87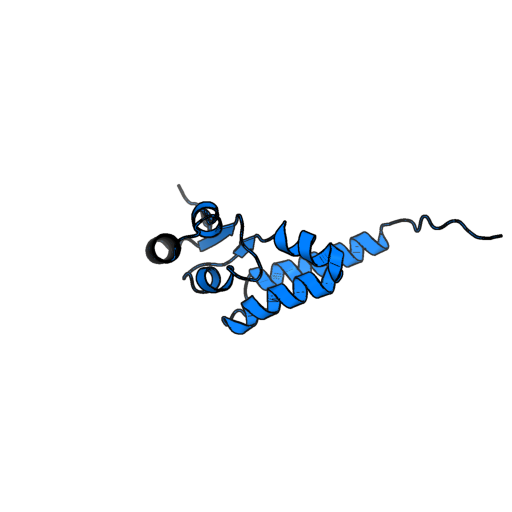3 11.535 -3.045 1.00 56.78 104 LEU A CA 1
ATOM 802 C C . LEU A 1 104 ? -0.283 12.951 -2.935 1.00 56.78 104 LEU A C 1
ATOM 804 O O . LEU A 1 104 ? 0.417 13.405 -3.841 1.00 56.78 104 LEU A O 1
ATOM 808 N N . LYS A 1 105 ? -0.426 13.611 -1.776 1.00 57.44 105 LYS A N 1
ATOM 809 C CA . LYS A 1 105 ? 0.299 14.863 -1.478 1.00 57.44 105 LYS A CA 1
ATOM 810 C C . LYS A 1 105 ? 1.815 14.667 -1.433 1.00 57.44 105 LYS A C 1
ATOM 812 O O . LYS A 1 105 ? 2.556 15.541 -1.884 1.00 57.44 105 LYS A O 1
ATOM 817 N N . GLY A 1 106 ? 2.276 13.523 -0.921 1.00 58.56 106 GLY A N 1
ATOM 818 C CA . GLY A 1 106 ? 3.698 13.168 -0.907 1.00 58.56 106 GLY A CA 1
ATOM 819 C C . GLY A 1 106 ? 4.305 13.060 -2.308 1.00 58.56 106 GLY A C 1
ATOM 820 O O . GLY A 1 106 ? 5.477 13.382 -2.496 1.00 58.56 106 GLY A O 1
ATOM 821 N N . ILE A 1 107 ? 3.502 12.683 -3.305 1.00 62.84 107 ILE A N 1
ATOM 822 C CA . ILE A 1 107 ? 3.959 12.517 -4.688 1.00 62.84 107 ILE A CA 1
ATOM 823 C C . ILE A 1 107 ? 4.090 13.854 -5.394 1.00 62.84 107 ILE A C 1
ATOM 825 O O . ILE A 1 107 ? 5.134 14.097 -5.980 1.00 62.84 107 ILE A O 1
ATOM 829 N N . SER A 1 108 ? 3.135 14.773 -5.236 1.00 59.88 108 SER A N 1
ATOM 830 C CA . SER A 1 108 ? 3.294 16.139 -5.759 1.00 59.88 108 SER A CA 1
ATOM 831 C C . SER A 1 108 ? 4.543 16.831 -5.187 1.00 59.88 108 SER A C 1
ATOM 833 O O . SER A 1 108 ? 5.270 17.522 -5.903 1.00 59.88 108 SER A O 1
ATOM 835 N N . TRP A 1 109 ? 4.850 16.610 -3.902 1.00 65.44 109 TRP A N 1
ATOM 836 C CA . TRP A 1 109 ? 6.112 17.063 -3.310 1.00 65.44 109 TRP A CA 1
ATOM 837 C C . TRP A 1 109 ? 7.330 16.385 -3.952 1.00 65.44 109 TRP A C 1
ATOM 839 O O . TRP A 1 109 ? 8.298 17.067 -4.283 1.00 65.44 109 TRP A O 1
ATOM 849 N N . PHE A 1 110 ? 7.288 15.065 -4.143 1.00 64.50 110 PHE A N 1
ATOM 850 C CA . PHE A 1 110 ? 8.397 14.299 -4.708 1.00 64.50 110 PHE A CA 1
ATOM 851 C C . PHE A 1 110 ? 8.652 14.627 -6.179 1.00 64.50 110 PHE A C 1
ATOM 853 O O . PHE A 1 110 ? 9.803 14.769 -6.565 1.00 64.50 110 PHE A O 1
ATOM 860 N N . GLU A 1 111 ? 7.613 14.810 -6.987 1.00 65.00 111 GLU A N 1
ATOM 861 C CA . GLU A 1 111 ? 7.713 15.270 -8.373 1.00 65.00 111 GLU A CA 1
ATOM 862 C C . GLU A 1 111 ? 8.305 16.675 -8.443 1.00 65.00 111 GLU A C 1
ATOM 864 O O . GLU A 1 111 ? 9.241 16.912 -9.205 1.00 65.00 111 GLU A O 1
ATOM 869 N N . ASN A 1 112 ? 7.845 17.592 -7.585 1.00 70.62 112 ASN A N 1
ATOM 870 C CA . ASN A 1 112 ? 8.438 18.924 -7.469 1.00 70.62 112 ASN A CA 1
ATOM 871 C C . ASN A 1 112 ? 9.904 18.869 -7.022 1.00 70.62 112 ASN A C 1
ATOM 873 O O . ASN A 1 112 ? 10.720 19.666 -7.489 1.00 70.62 112 ASN A O 1
ATOM 877 N N . TRP A 1 113 ? 10.253 17.948 -6.122 1.00 77.00 113 TRP A N 1
ATOM 878 C CA . TRP A 1 113 ? 11.626 17.730 -5.683 1.00 77.00 113 TRP A CA 1
ATOM 879 C C . TRP A 1 113 ? 12.485 17.113 -6.789 1.00 77.00 113 TRP A C 1
ATOM 881 O O . TRP A 1 113 ? 13.583 17.602 -7.026 1.00 77.00 113 TRP A O 1
ATOM 891 N N . LEU A 1 114 ? 11.995 16.097 -7.504 1.00 65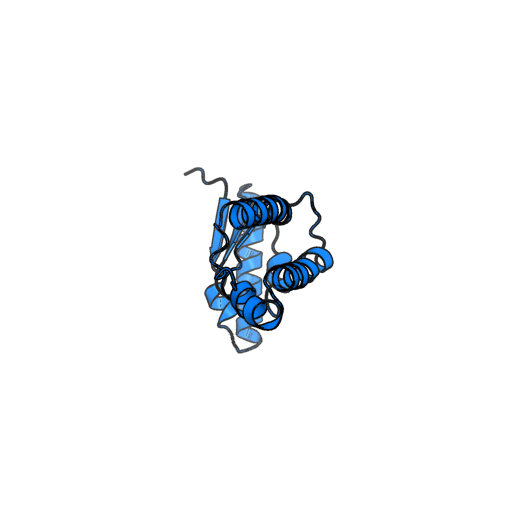.81 114 LEU A N 1
ATOM 892 C CA . LEU A 1 114 ? 12.672 15.474 -8.643 1.00 65.81 114 LEU A CA 1
ATOM 893 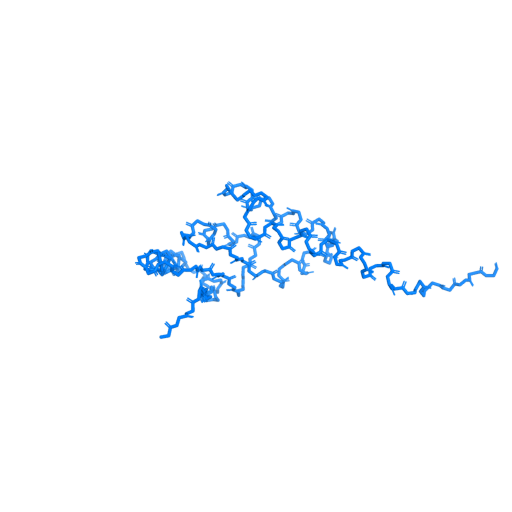C C . LEU A 1 114 ? 12.921 16.493 -9.749 1.00 65.81 114 LEU A C 1
ATOM 895 O O . LEU A 1 114 ? 14.020 16.541 -10.295 1.00 65.81 114 LEU A O 1
ATOM 899 N N . TRP A 1 115 ? 11.925 17.328 -10.042 1.00 65.00 115 TRP A N 1
ATOM 900 C CA . TRP A 1 115 ? 12.042 18.399 -11.018 1.00 65.00 115 TRP A CA 1
ATOM 901 C C . TRP A 1 115 ? 13.125 19.400 -10.601 1.00 65.00 115 TRP A C 1
ATOM 903 O O . TRP A 1 115 ? 14.032 19.684 -11.378 1.00 65.00 115 TRP A O 1
ATOM 913 N N . GLN A 1 116 ? 13.116 19.866 -9.347 1.00 70.31 116 GLN A N 1
ATOM 914 C CA . GLN A 1 116 ? 14.176 20.733 -8.812 1.00 70.31 116 GLN A CA 1
ATOM 915 C C . GLN A 1 116 ? 15.553 20.056 -8.829 1.00 70.31 116 GLN A C 1
ATOM 917 O O . GLN A 1 116 ? 16.548 20.678 -9.196 1.00 70.31 116 GLN A O 1
ATOM 922 N N . PHE A 1 117 ? 15.614 18.778 -8.465 1.00 73.00 117 PHE A N 1
ATOM 923 C CA . PHE A 1 117 ? 16.839 17.995 -8.437 1.00 73.00 117 PHE A CA 1
ATOM 924 C C . PHE A 1 117 ? 17.445 17.868 -9.840 1.00 73.00 117 PHE A C 1
ATOM 926 O O . PHE A 1 117 ? 18.624 18.170 -10.016 1.00 73.00 117 PHE A O 1
ATOM 933 N N . GLN A 1 118 ? 16.639 17.533 -10.852 1.00 66.00 118 GLN A N 1
ATOM 934 C CA . GLN A 1 118 ? 17.064 17.476 -12.254 1.00 66.00 118 GLN A CA 1
ATOM 935 C C . GLN A 1 118 ? 17.574 18.829 -12.767 1.00 66.00 118 GLN A C 1
ATOM 937 O O . GLN A 1 118 ? 18.589 18.863 -13.458 1.00 66.00 118 GLN A O 1
ATOM 942 N N . GLN A 1 119 ? 16.929 19.938 -12.390 1.00 69.69 119 GLN A N 1
ATOM 943 C CA . GLN A 1 119 ? 17.386 21.292 -12.741 1.00 69.69 119 GLN A CA 1
ATOM 944 C C . GLN A 1 119 ? 18.688 21.688 -12.024 1.00 69.69 119 GLN A C 1
ATOM 946 O O . GLN A 1 119 ? 19.450 22.512 -12.523 1.00 69.69 119 GLN A O 1
ATOM 951 N N . SER A 1 120 ? 18.951 21.107 -10.850 1.00 69.06 120 SER A N 1
ATOM 952 C CA . SER A 1 120 ? 20.149 21.383 -10.049 1.00 69.06 120 SER A CA 1
ATOM 953 C C . SER A 1 120 ? 21.376 20.548 -10.437 1.00 69.06 120 SER A C 1
ATOM 955 O O . SER A 1 120 ? 22.474 20.825 -9.951 1.00 69.06 120 SER A O 1
ATOM 957 N N . MET A 1 121 ? 21.230 19.543 -11.313 1.00 49.19 121 MET A N 1
ATOM 958 C CA . MET A 1 121 ? 22.367 18.762 -11.802 1.00 49.19 121 MET A CA 1
ATOM 959 C C . MET A 1 121 ? 23.072 19.501 -12.953 1.00 49.19 121 MET A C 1
ATOM 961 O O . MET A 1 121 ? 22.462 19.706 -14.004 1.00 49.19 121 MET A O 1
ATOM 965 N N . PRO A 1 122 ? 24.364 19.867 -12.830 1.00 54.84 122 PRO A N 1
ATOM 966 C CA . PRO A 1 122 ? 25.128 20.316 -13.985 1.00 54.84 122 PRO A CA 1
ATOM 967 C C . PRO A 1 122 ? 25.214 19.155 -14.981 1.00 54.84 122 PRO A C 1
ATOM 969 O O . PRO A 1 122 ? 25.667 18.064 -14.634 1.00 54.84 122 PRO A O 1
ATOM 972 N N . VAL A 1 123 ? 24.760 19.381 -16.215 1.00 53.09 123 VAL A N 1
ATOM 973 C CA . VAL A 1 123 ? 24.885 18.430 -17.325 1.00 53.09 123 VAL A CA 1
ATOM 974 C C . VAL A 1 123 ? 26.370 18.120 -17.535 1.00 53.09 123 VAL A C 1
ATOM 976 O O . VAL A 1 123 ? 27.083 18.858 -18.209 1.00 53.09 123 VAL A O 1
ATOM 979 N N . LEU A 1 124 ? 26.859 17.023 -16.957 1.00 48.84 124 LEU A N 1
ATOM 980 C CA . LEU A 1 124 ? 28.134 16.425 -17.340 1.00 48.84 124 LEU A CA 1
ATOM 981 C C . LEU A 1 124 ? 27.891 15.535 -18.559 1.00 48.84 124 LEU A C 1
ATOM 983 O O . LEU A 1 124 ? 27.895 14.311 -18.473 1.00 48.84 124 LEU A O 1
ATOM 987 N N . LEU A 1 125 ? 27.663 16.169 -19.708 1.00 43.31 125 LEU A N 1
ATOM 988 C CA . LEU A 1 125 ? 27.885 15.537 -21.004 1.00 43.31 125 LEU A CA 1
ATOM 989 C C . LEU A 1 125 ? 29.093 16.215 -21.660 1.00 43.31 125 LEU A C 1
ATOM 991 O O . LEU A 1 125 ? 29.195 17.444 -21.615 1.00 43.31 125 LEU A O 1
ATOM 995 N N . PRO A 1 126 ? 30.029 15.446 -22.246 1.00 45.12 126 PRO A N 1
ATOM 996 C CA . PRO A 1 126 ? 31.189 16.022 -22.901 1.00 45.12 126 PRO A CA 1
ATOM 997 C C . PRO A 1 126 ? 30.715 16.825 -24.111 1.00 45.12 126 PRO A C 1
ATOM 999 O O . PRO A 1 126 ? 30.007 16.304 -24.976 1.00 45.12 126 PRO A O 1
ATOM 1002 N N . GLN A 1 127 ? 31.116 18.093 -24.171 1.00 44.44 127 GLN A N 1
ATOM 1003 C CA . GLN A 1 127 ? 30.979 18.906 -25.374 1.00 44.44 127 GLN A CA 1
ATOM 1004 C C . GLN A 1 127 ? 31.798 18.219 -26.473 1.00 44.44 127 GLN A C 1
ATOM 1006 O O . GLN A 1 127 ? 33.025 18.153 -26.395 1.00 44.44 127 GLN A O 1
ATOM 1011 N N . ARG A 1 128 ? 31.118 17.620 -27.456 1.00 39.25 128 ARG A N 1
ATOM 1012 C CA . ARG A 1 128 ? 31.762 17.196 -28.700 1.00 39.25 128 ARG A CA 1
ATOM 1013 C C . ARG A 1 128 ? 32.116 18.464 -29.481 1.00 39.25 128 ARG A C 1
ATOM 1015 O O . ARG A 1 128 ? 31.234 19.294 -29.670 1.00 39.25 128 ARG A O 1
ATOM 1022 N N . ASN A 1 129 ? 33.399 18.550 -29.845 1.00 48.34 129 ASN A N 1
ATOM 1023 C CA . ASN A 1 129 ? 34.089 19.620 -30.581 1.00 48.34 129 ASN A CA 1
ATOM 1024 C C . ASN A 1 129 ? 33.237 20.423 -31.564 1.00 48.34 129 ASN A C 1
ATOM 1026 O O . ASN A 1 129 ? 32.562 19.784 -32.404 1.00 48.34 129 ASN A O 1
#

Organism: Syntrophus aciditrophicus (strain SB) (NCBI:txid56780)

Nearest PDB structures (foldseek):
  5dlc-assembly2_D  TM=9.583E-01  e=5.381E-07  Pseudomonas aeruginosa
  1ho1-assembly1_C  TM=9.653E-01  e=1.045E-06  Escherichia coli
  3f4n-assembly5_B  TM=9.713E-01  e=1.798E-06  Yersinia pestis
  6rg0-assembly4_D  TM=9.631E-01  e=1.798E-06  Escherichia coli K-12
  1ixq-assembly1_C  TM=9.650E-01  e=2.155E-06  Escherichia coli